Protein AF-A0A920QNP3-F1 (afdb_monomer)

Radius of gyration: 15.34 Å; Cα contacts (8 Å, |Δi|>4): 55; chains: 1; bounding box: 30×20×41 Å

Solvent-accessible surface area (backbone atoms only — not comparable to full-atom values): 3810 Å² total; per-residue (Å²): 133,78,68,81,88,68,53,39,27,85,78,83,50,87,57,81,76,63,38,74,78,46,103,61,75,44,68,78,78,52,58,78,36,71,67,35,51,48,52,18,50,48,55,27,50,58,50,57,74,76,50,68,42,61,82,64,29,52,84,129

Foldseek 3Di:
DDDVPVFFAADFFFDADQLPPDPHRDDRVCSPPPVRVVVRVVVRVVVVVVDGRNVVTYDD

Sequence (60 aa):
MFLRGSGEGWITAEYSMLPGSTNTRTNRNNINSGRTKEIQRLIGRSIRSAIDLAQIGEKH

Mean predicted aligned error: 7.59 Å

Structure (mmCIF, N/CA/C/O backbone):
data_AF-A0A920QNP3-F1
#
_entry.id   AF-A0A920QNP3-F1
#
loop_
_atom_site.group_PDB
_atom_site.id
_atom_site.type_symbol
_atom_site.label_atom_id
_atom_site.label_alt_id
_atom_site.label_comp_id
_atom_site.label_asym_id
_atom_site.label_entity_id
_atom_site.label_seq_id
_atom_site.pdbx_PDB_ins_code
_atom_site.Cartn_x
_atom_site.Cartn_y
_atom_site.Cartn_z
_atom_site.occupancy
_atom_site.B_iso_or_equiv
_atom_site.auth_seq_id
_atom_site.auth_comp_id
_atom_site.auth_asym_id
_atom_site.auth_atom_id
_atom_site.pdbx_PDB_model_num
ATOM 1 N N . MET A 1 1 ? 1.811 11.809 10.880 1.00 41.16 1 MET A N 1
ATOM 2 C CA . MET A 1 1 ? 1.652 10.638 9.998 1.00 41.16 1 MET A CA 1
ATOM 3 C C . MET A 1 1 ? 0.584 9.755 10.622 1.00 41.16 1 MET A C 1
ATOM 5 O O . MET A 1 1 ? 0.709 9.484 11.802 1.00 41.16 1 MET A O 1
ATOM 9 N N . PHE A 1 2 ? -0.456 9.456 9.835 1.00 59.22 2 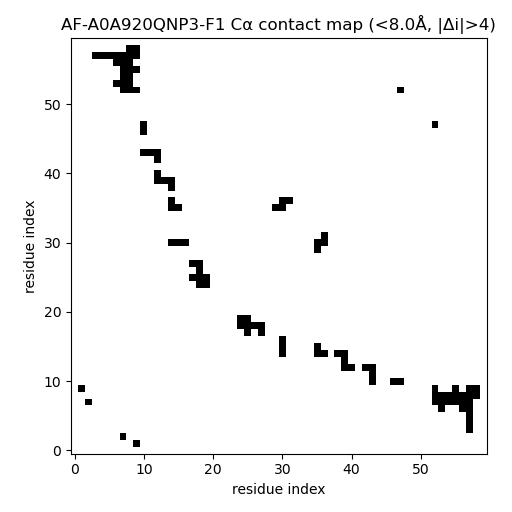PHE A N 1
ATOM 10 C CA . PHE A 1 2 ? -1.533 8.462 9.989 1.00 59.22 2 PHE A CA 1
ATOM 11 C C . PHE A 1 2 ? -2.248 8.293 11.342 1.00 59.22 2 PHE A C 1
ATOM 13 O O . PHE A 1 2 ? -1.647 7.828 12.296 1.00 59.22 2 PHE A O 1
ATOM 20 N N . LEU A 1 3 ? -3.547 8.652 11.344 1.00 61.50 3 LEU A N 1
ATOM 21 C CA . LEU A 1 3 ? -4.664 8.152 12.178 1.00 61.50 3 LEU A CA 1
ATOM 22 C C . LEU A 1 3 ? -4.386 7.838 13.664 1.00 61.50 3 LEU A C 1
ATOM 24 O O . LEU A 1 3 ? -5.059 7.002 14.262 1.00 61.50 3 LEU A O 1
ATOM 28 N N . ARG A 1 4 ? -3.433 8.551 14.269 1.00 56.56 4 ARG A N 1
ATOM 29 C CA . ARG A 1 4 ? -3.016 8.352 15.655 1.00 56.56 4 ARG A CA 1
ATOM 30 C C . ARG A 1 4 ? -4.171 8.676 16.604 1.00 56.56 4 ARG A C 1
ATOM 32 O O . ARG A 1 4 ? -4.610 9.826 16.638 1.00 56.56 4 ARG A O 1
ATOM 39 N N . GLY A 1 5 ? -4.647 7.683 17.349 1.00 66.44 5 GLY A N 1
ATOM 40 C CA . GLY A 1 5 ? -5.783 7.808 18.267 1.00 66.44 5 GLY A CA 1
ATOM 41 C C . GLY A 1 5 ? -7.162 7.578 17.642 1.00 66.44 5 GLY A C 1
ATOM 42 O O . GLY A 1 5 ? -8.163 7.856 18.298 1.00 66.44 5 GLY A O 1
ATOM 43 N N . SER A 1 6 ? -7.239 7.092 16.397 1.00 70.69 6 SER A N 1
ATOM 44 C CA . SER A 1 6 ? -8.516 6.665 15.797 1.00 70.69 6 SER A CA 1
ATOM 45 C C . SER A 1 6 ? -8.914 5.239 16.187 1.00 70.69 6 SER A C 1
ATOM 47 O O . SER A 1 6 ? -10.069 4.867 16.006 1.00 70.69 6 SER A O 1
ATOM 49 N N . GLY A 1 7 ? -7.976 4.435 16.704 1.00 72.56 7 GLY A N 1
ATOM 50 C CA . GLY A 1 7 ? -8.201 3.016 16.977 1.00 72.56 7 GLY A CA 1
ATOM 51 C C . GLY A 1 7 ? -8.259 2.133 15.723 1.00 72.56 7 GLY A C 1
ATOM 52 O O . GLY A 1 7 ? -8.283 0.912 15.855 1.00 72.56 7 GLY A O 1
ATOM 53 N N . GLU A 1 8 ? -8.232 2.712 14.518 1.00 77.75 8 GLU A N 1
ATOM 54 C CA . GLU A 1 8 ? -8.245 1.973 13.256 1.00 77.75 8 GLU A CA 1
ATOM 55 C C . GLU A 1 8 ? -6.831 1.587 12.801 1.00 77.75 8 GLU A C 1
ATOM 57 O O . GLU A 1 8 ? -5.863 2.347 12.918 1.00 77.75 8 GLU A O 1
ATOM 62 N N . GLY A 1 9 ? -6.714 0.390 12.229 1.00 83.56 9 GLY A N 1
ATOM 63 C CA . GLY A 1 9 ? -5.487 -0.089 11.612 1.00 83.56 9 GLY A CA 1
ATOM 64 C C . GLY A 1 9 ? -5.216 0.548 10.255 1.00 83.56 9 GLY A C 1
ATOM 65 O O . GLY A 1 9 ? -6.088 1.109 9.595 1.00 83.56 9 GLY A O 1
ATOM 66 N N . TRP A 1 10 ? -3.970 0.435 9.795 1.00 87.44 10 TRP A N 1
ATOM 67 C CA . TRP A 1 10 ? -3.568 0.969 8.498 1.00 87.44 10 TRP A CA 1
ATOM 68 C C . TRP A 1 10 ? -2.776 -0.046 7.683 1.00 87.44 10 TRP A C 1
ATOM 70 O O . TRP A 1 10 ? -1.864 -0.700 8.190 1.00 87.44 10 TRP A O 1
ATOM 80 N N . ILE A 1 11 ? -3.089 -0.129 6.387 1.00 86.19 11 ILE A N 1
ATOM 81 C CA . ILE A 1 11 ? -2.364 -0.972 5.433 1.00 86.19 11 ILE A CA 1
ATOM 82 C C . ILE A 1 11 ? -1.589 -0.116 4.439 1.00 86.19 11 ILE A C 1
ATOM 84 O O . ILE A 1 11 ? -2.151 0.738 3.742 1.00 86.19 11 ILE A O 1
ATOM 88 N N . THR A 1 12 ? -0.296 -0.407 4.327 1.00 89.31 12 THR A N 1
ATOM 89 C CA . THR A 1 12 ? 0.589 0.052 3.255 1.00 89.31 12 THR A CA 1
ATOM 90 C C . THR A 1 12 ? 0.845 -1.085 2.265 1.00 89.31 12 THR A C 1
ATOM 92 O O . THR A 1 12 ? 0.737 -2.259 2.607 1.00 89.31 12 THR A O 1
ATOM 95 N N . ALA A 1 13 ? 1.150 -0.737 1.016 1.00 87.88 13 ALA A N 1
ATOM 96 C CA . ALA A 1 13 ? 1.480 -1.706 -0.021 1.00 87.88 13 ALA A CA 1
ATOM 97 C C . ALA A 1 13 ? 2.684 -1.212 -0.819 1.00 87.88 13 ALA A C 1
ATOM 99 O O . ALA A 1 13 ? 2.738 -0.045 -1.214 1.00 87.88 13 ALA A O 1
ATOM 100 N N . GLU A 1 14 ? 3.619 -2.118 -1.083 1.00 88.12 14 GLU A N 1
ATOM 101 C CA . GLU A 1 14 ? 4.788 -1.871 -1.914 1.00 88.12 14 GLU A CA 1
ATOM 102 C C . GLU A 1 14 ? 4.771 -2.802 -3.125 1.00 88.12 14 GLU A C 1
ATOM 104 O O . GLU A 1 14 ? 4.396 -3.968 -3.047 1.00 88.12 14 GLU A O 1
ATOM 109 N N . TYR A 1 15 ? 5.177 -2.257 -4.266 1.00 86.81 15 TYR A N 1
ATOM 110 C CA . TYR A 1 15 ? 5.277 -2.958 -5.537 1.00 86.81 15 TYR A CA 1
ATOM 111 C C . TYR A 1 15 ? 6.658 -2.697 -6.121 1.00 86.81 15 TYR A C 1
ATOM 113 O O . TYR A 1 15 ? 7.122 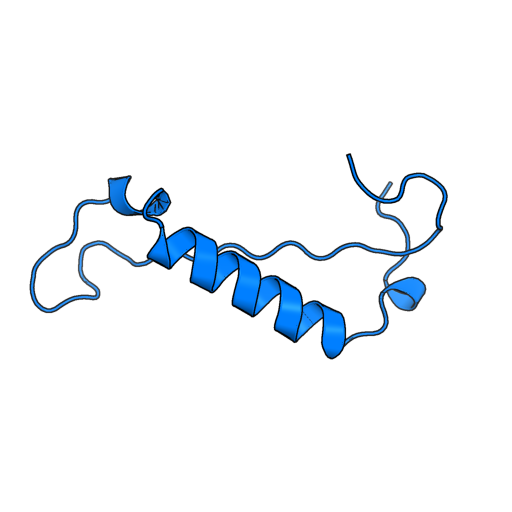-1.553 -6.141 1.00 86.81 15 TYR A O 1
ATOM 121 N N . SER A 1 16 ? 7.296 -3.759 -6.603 1.00 84.69 16 SER A N 1
ATOM 122 C CA . SER A 1 16 ? 8.580 -3.714 -7.292 1.00 84.69 16 SER A CA 1
ATOM 123 C C . SER A 1 16 ? 8.640 -4.816 -8.350 1.00 84.69 16 SER A C 1
ATOM 125 O O . SER A 1 16 ? 7.973 -5.842 -8.233 1.00 84.69 16 SER A O 1
ATOM 127 N N . MET A 1 17 ? 9.425 -4.589 -9.404 1.00 83.75 17 MET A N 1
ATOM 128 C CA . MET A 1 17 ? 9.689 -5.579 -10.449 1.00 83.75 17 MET A CA 1
ATOM 129 C C . MET A 1 17 ? 11.160 -5.964 -10.413 1.00 83.75 17 MET A C 1
ATOM 131 O O . MET A 1 17 ? 12.034 -5.097 -10.305 1.00 83.75 17 MET A O 1
ATOM 135 N N . LEU A 1 18 ? 11.440 -7.261 -10.523 1.00 84.06 18 LEU A N 1
ATOM 136 C CA . LEU A 1 18 ? 12.809 -7.737 -10.665 1.00 84.06 18 LEU A CA 1
ATOM 137 C C . LEU A 1 18 ? 13.388 -7.221 -11.994 1.00 84.06 18 LEU A C 1
ATOM 139 O O . LEU A 1 18 ? 12.696 -7.260 -13.008 1.00 84.06 18 LEU A O 1
ATOM 143 N N . PRO A 1 19 ? 14.666 -6.805 -12.046 1.00 77.00 19 PRO A N 1
ATOM 144 C CA . PRO A 1 19 ? 15.311 -6.350 -13.280 1.00 77.00 19 PRO A CA 1
ATOM 145 C C . PRO A 1 19 ? 15.158 -7.285 -14.489 1.00 77.00 19 PRO A C 1
ATOM 147 O O . PRO A 1 19 ? 15.236 -6.816 -15.617 1.00 77.00 19 PRO A O 1
ATOM 150 N N . GLY A 1 20 ? 14.968 -8.590 -14.265 1.00 77.44 20 GLY A N 1
ATOM 151 C CA . GLY A 1 20 ? 14.798 -9.605 -15.309 1.00 77.44 20 GLY A CA 1
ATOM 152 C C . GLY A 1 20 ? 13.353 -10.017 -15.609 1.00 77.44 20 GLY A C 1
ATOM 153 O O . GLY A 1 20 ? 13.165 -10.975 -16.343 1.00 77.44 20 GLY A O 1
ATOM 154 N N . SER A 1 21 ? 12.334 -9.361 -15.044 1.00 78.12 21 SER A N 1
ATOM 155 C CA . SER A 1 21 ? 10.925 -9.726 -15.282 1.00 78.12 21 SER A CA 1
ATOM 156 C C . SER A 1 21 ? 10.345 -9.149 -16.581 1.00 78.12 21 SER A C 1
ATOM 158 O O . SER A 1 21 ? 9.161 -9.319 -16.858 1.00 78.12 21 SER A O 1
ATOM 160 N N . THR A 1 22 ? 11.143 -8.416 -17.353 1.00 77.19 22 THR A N 1
ATOM 161 C CA . THR A 1 22 ? 10.769 -7.785 -18.623 1.00 77.19 22 THR A CA 1
ATOM 162 C C . THR A 1 22 ? 11.672 -8.297 -19.742 1.00 77.19 22 THR A C 1
ATOM 164 O O . THR A 1 22 ? 12.813 -8.685 -19.502 1.00 77.19 22 THR A O 1
ATOM 167 N N . ASN A 1 23 ? 11.169 -8.265 -20.982 1.00 76.62 23 ASN A N 1
ATOM 168 C CA . ASN A 1 23 ? 11.899 -8.742 -22.167 1.00 76.62 23 ASN A CA 1
ATOM 169 C C . ASN A 1 23 ? 13.236 -7.995 -22.392 1.00 76.62 23 ASN A C 1
ATOM 171 O O . ASN A 1 23 ? 14.157 -8.513 -23.012 1.00 76.62 23 ASN A O 1
ATOM 175 N N . THR A 1 24 ? 13.355 -6.781 -21.844 1.00 77.31 24 THR A N 1
ATOM 176 C CA . THR A 1 24 ? 14.586 -5.984 -21.777 1.00 77.31 24 THR A CA 1
ATOM 177 C C . THR A 1 24 ? 14.918 -5.675 -20.321 1.00 77.31 24 THR A C 1
ATOM 179 O O . THR A 1 24 ? 14.104 -5.055 -19.630 1.00 77.31 24 THR A O 1
ATOM 182 N N . ARG A 1 25 ? 16.118 -6.051 -19.857 1.00 74.56 25 ARG A N 1
ATOM 183 C CA . ARG A 1 25 ? 16.522 -5.882 -18.452 1.00 74.56 25 ARG A CA 1
ATOM 184 C C . ARG A 1 25 ? 16.315 -4.439 -17.985 1.00 74.56 25 ARG A C 1
ATOM 186 O O . ARG A 1 25 ? 16.866 -3.500 -18.549 1.00 74.56 25 ARG A O 1
ATOM 193 N N . THR A 1 26 ? 15.528 -4.270 -16.932 1.00 70.94 26 THR A N 1
ATOM 194 C CA . THR A 1 26 ? 15.158 -2.957 -16.392 1.00 70.94 26 THR A CA 1
ATOM 195 C C . THR A 1 26 ? 16.081 -2.575 -15.233 1.00 70.94 26 THR A C 1
ATOM 197 O O . THR A 1 26 ? 16.426 -3.415 -14.405 1.00 70.94 26 THR A O 1
ATOM 200 N N . ASN A 1 27 ? 16.508 -1.311 -15.152 1.00 71.69 27 ASN A N 1
ATOM 201 C CA . ASN A 1 27 ? 17.383 -0.850 -14.072 1.00 71.69 27 ASN A CA 1
ATOM 202 C C . ASN A 1 27 ? 16.655 -0.905 -12.710 1.00 71.69 27 ASN A C 1
ATOM 204 O O . ASN A 1 27 ? 15.498 -0.495 -12.595 1.00 71.69 27 ASN A O 1
ATOM 208 N N . ARG A 1 28 ? 17.345 -1.385 -11.667 1.00 70.56 28 ARG A N 1
ATOM 209 C CA . ARG A 1 28 ? 16.816 -1.567 -10.303 1.00 70.56 28 ARG A CA 1
ATOM 210 C C . ARG A 1 28 ? 16.311 -0.256 -9.675 1.00 70.56 28 ARG A C 1
ATOM 212 O O . ARG A 1 28 ? 15.430 -0.296 -8.823 1.00 70.56 28 ARG A O 1
ATOM 219 N N . ASN A 1 29 ? 16.792 0.897 -10.145 1.00 64.19 29 ASN A N 1
ATOM 220 C CA . ASN A 1 29 ? 16.371 2.220 -9.665 1.00 64.19 29 ASN A CA 1
ATOM 221 C C . ASN A 1 29 ? 14.976 2.669 -10.155 1.00 64.19 29 ASN A C 1
ATOM 223 O O . ASN A 1 29 ? 14.475 3.700 -9.706 1.00 64.19 29 ASN A O 1
ATOM 227 N N . ASN A 1 30 ? 14.294 1.893 -11.009 1.00 65.12 30 ASN A N 1
ATOM 228 C CA . ASN A 1 30 ? 12.938 2.216 -11.485 1.00 65.12 30 ASN A CA 1
ATOM 229 C C . ASN A 1 30 ? 11.829 2.046 -10.426 1.00 65.12 30 ASN A C 1
ATOM 231 O O . ASN A 1 30 ? 10.656 2.312 -10.706 1.00 65.12 30 ASN A O 1
ATOM 235 N N . ILE A 1 31 ? 12.184 1.671 -9.192 1.00 64.19 31 ILE A N 1
ATOM 236 C CA . ILE A 1 31 ? 11.278 1.662 -8.030 1.00 64.19 31 ILE A CA 1
ATOM 237 C C . ILE A 1 31 ? 10.623 3.040 -7.825 1.00 64.19 31 ILE A C 1
ATOM 239 O O . ILE A 1 31 ? 9.459 3.123 -7.448 1.00 64.19 31 ILE A O 1
ATOM 243 N N . ASN A 1 32 ? 11.317 4.125 -8.174 1.00 67.44 32 ASN A N 1
ATOM 244 C CA . ASN A 1 32 ? 10.800 5.487 -8.022 1.00 67.44 32 ASN A CA 1
ATOM 245 C C . ASN A 1 32 ? 9.996 6.011 -9.223 1.00 67.44 32 ASN A C 1
ATOM 247 O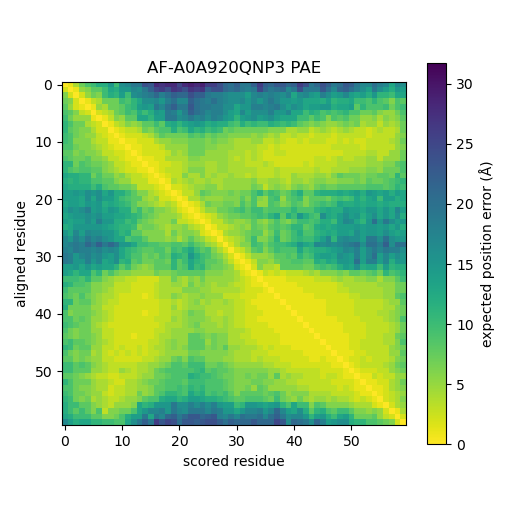 O . ASN A 1 32 ? 9.583 7.174 -9.203 1.00 67.44 32 ASN A O 1
ATOM 251 N N . SER A 1 33 ? 9.757 5.186 -10.250 1.00 78.31 33 SER A N 1
ATOM 252 C CA . SER A 1 33 ? 8.981 5.595 -11.427 1.00 78.31 33 SER A CA 1
ATOM 253 C C . SER A 1 33 ? 7.523 5.927 -11.068 1.00 78.31 33 SER A C 1
ATOM 255 O O . SER A 1 33 ? 6.954 5.357 -10.131 1.00 78.31 33 SER A O 1
ATOM 257 N N . GLY A 1 34 ? 6.899 6.841 -11.824 1.00 84.38 34 GLY A N 1
ATOM 258 C CA . GLY A 1 34 ? 5.494 7.229 -11.627 1.00 84.38 34 GLY A CA 1
ATOM 259 C C . GLY A 1 34 ? 4.545 6.027 -11.641 1.00 84.38 34 GLY A C 1
ATOM 260 O O . GLY A 1 34 ? 3.762 5.858 -10.709 1.00 84.38 34 GLY A O 1
ATOM 261 N N . ARG A 1 35 ? 4.731 5.117 -12.608 1.00 84.31 35 ARG A N 1
ATOM 262 C CA . ARG A 1 35 ? 3.980 3.857 -12.726 1.00 84.31 35 ARG A CA 1
ATOM 263 C C . ARG A 1 35 ? 4.098 2.980 -11.479 1.00 84.31 35 ARG A C 1
ATOM 265 O O . ARG A 1 35 ? 3.094 2.453 -11.012 1.00 84.31 35 ARG A O 1
ATOM 272 N N . THR A 1 36 ? 5.300 2.816 -10.920 1.00 86.69 36 THR A N 1
ATOM 273 C CA . THR A 1 36 ? 5.488 2.021 -9.694 1.00 86.69 36 THR A CA 1
ATOM 274 C C . THR A 1 36 ? 4.681 2.612 -8.542 1.00 86.69 36 THR A C 1
ATOM 276 O O . THR A 1 36 ? 3.951 1.889 -7.868 1.00 86.69 36 THR A O 1
ATOM 279 N N . LYS A 1 37 ? 4.741 3.936 -8.356 1.00 88.75 37 LYS A N 1
ATOM 280 C CA . LYS A 1 37 ? 3.990 4.629 -7.299 1.00 88.75 37 LYS A CA 1
ATOM 281 C C . LYS A 1 37 ? 2.476 4.559 -7.517 1.00 88.75 37 LYS A C 1
ATOM 283 O O . LYS A 1 37 ? 1.723 4.487 -6.551 1.00 88.75 37 LYS A O 1
ATOM 288 N N . GLU A 1 38 ? 2.010 4.596 -8.762 1.00 90.88 38 GLU A N 1
ATOM 289 C CA . GLU A 1 38 ? 0.593 4.412 -9.094 1.00 90.88 38 GLU A CA 1
ATOM 290 C C . GLU A 1 38 ? 0.109 3.002 -8.762 1.00 90.88 38 GLU A C 1
ATOM 292 O O . GLU A 1 38 ? -0.904 2.868 -8.080 1.00 90.88 38 GLU A O 1
ATOM 297 N N . ILE A 1 39 ? 0.862 1.964 -9.141 1.00 91.50 39 ILE A N 1
ATOM 298 C CA . ILE A 1 39 ? 0.529 0.570 -8.812 1.00 91.50 39 ILE A CA 1
ATOM 299 C C . ILE A 1 39 ? 0.521 0.363 -7.291 1.00 91.50 39 ILE A C 1
ATOM 301 O O . IL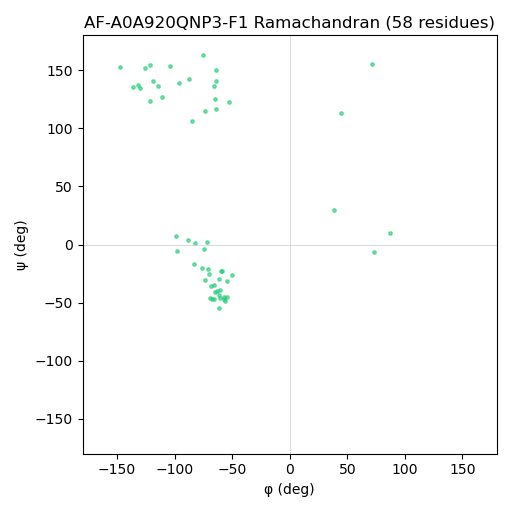E A 1 39 ? -0.421 -0.220 -6.761 1.00 91.50 39 ILE A O 1
ATOM 305 N N . GLN A 1 40 ? 1.508 0.902 -6.568 1.00 92.31 40 GLN A N 1
ATOM 306 C CA . GLN A 1 40 ? 1.539 0.867 -5.098 1.00 92.31 40 GLN A CA 1
ATOM 307 C C . GLN A 1 40 ? 0.286 1.498 -4.481 1.00 92.31 40 GLN A C 1
ATOM 309 O O . GLN A 1 40 ? -0.350 0.915 -3.598 1.00 92.31 40 GLN A O 1
ATOM 314 N N . ARG A 1 41 ? -0.111 2.682 -4.969 1.00 92.44 41 ARG A N 1
ATOM 315 C CA . ARG A 1 41 ? -1.326 3.362 -4.501 1.00 92.44 41 ARG A CA 1
ATOM 316 C C . ARG A 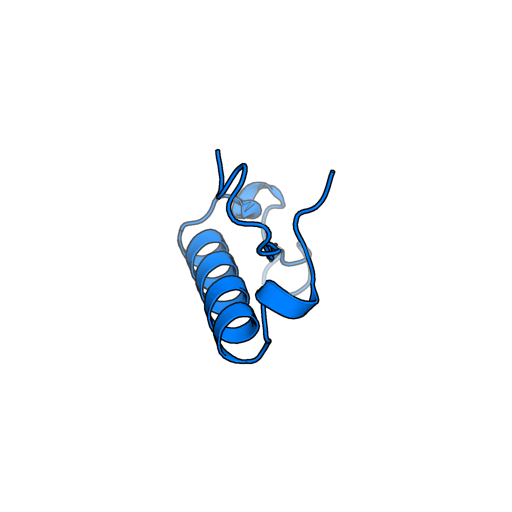1 41 ? -2.584 2.576 -4.842 1.00 92.44 41 ARG A C 1
ATOM 318 O O . ARG A 1 41 ? -3.472 2.517 -3.994 1.00 92.44 41 ARG A O 1
ATOM 325 N N . LEU A 1 42 ? -2.658 1.991 -6.036 1.00 94.12 42 LEU A N 1
ATOM 326 C CA . LEU A 1 42 ? -3.786 1.176 -6.476 1.00 94.12 42 LEU A CA 1
ATOM 327 C C . LEU A 1 42 ? -3.949 -0.049 -5.576 1.00 94.12 42 LEU A C 1
ATOM 329 O O . LEU A 1 42 ? -5.004 -0.201 -4.974 1.00 94.12 42 LEU A O 1
ATOM 333 N N . ILE A 1 43 ? -2.895 -0.852 -5.402 1.00 93.25 43 ILE A N 1
ATOM 334 C CA . ILE A 1 43 ? -2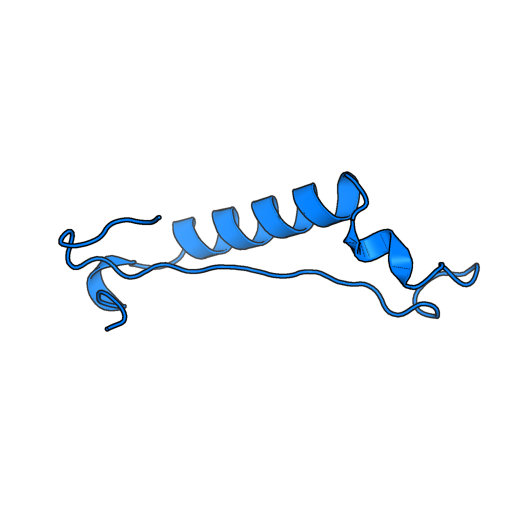.920 -2.047 -4.543 1.00 93.25 43 ILE A CA 1
ATOM 335 C C . ILE A 1 43 ? -3.337 -1.669 -3.120 1.00 93.25 43 ILE A C 1
ATOM 337 O O . ILE A 1 43 ? -4.256 -2.266 -2.563 1.00 93.25 43 ILE A O 1
ATOM 341 N N . GLY A 1 44 ? -2.724 -0.627 -2.550 1.00 93.00 44 GLY A N 1
ATOM 342 C CA . GLY A 1 44 ? -3.075 -0.169 -1.209 1.00 93.00 44 GLY A CA 1
ATOM 343 C C . GLY A 1 44 ? -4.535 0.281 -1.090 1.00 93.00 44 GLY A C 1
ATOM 344 O O . GLY A 1 44 ? -5.170 0.009 -0.076 1.00 93.00 44 GLY A O 1
ATOM 345 N N . ARG A 1 45 ? -5.088 0.967 -2.101 1.00 93.31 45 ARG A N 1
ATOM 346 C CA . ARG A 1 45 ? -6.498 1.401 -2.103 1.00 93.31 45 ARG A CA 1
ATOM 347 C C . ARG A 1 45 ? -7.454 0.218 -2.239 1.00 93.31 45 ARG A C 1
ATOM 349 O O . ARG A 1 45 ? -8.390 0.146 -1.454 1.00 93.31 45 ARG A O 1
ATOM 356 N N . SER A 1 46 ? -7.188 -0.700 -3.166 1.00 93.38 46 SER A N 1
ATOM 357 C CA . SER A 1 46 ? -8.037 -1.873 -3.402 1.00 93.38 46 SER A CA 1
ATOM 358 C C . SER A 1 46 ? -8.096 -2.799 -2.190 1.00 93.38 46 SER A C 1
ATOM 360 O O . SER A 1 46 ? -9.161 -3.304 -1.850 1.00 93.38 46 SER A O 1
ATOM 362 N N . ILE A 1 47 ? -6.967 -2.998 -1.503 1.00 91.75 47 ILE A N 1
ATOM 363 C CA . ILE A 1 47 ? -6.938 -3.814 -0.286 1.00 91.75 47 ILE A CA 1
ATOM 364 C C . ILE A 1 47 ? -7.711 -3.119 0.837 1.00 91.75 47 ILE A C 1
ATOM 366 O O . ILE A 1 47 ? -8.567 -3.748 1.446 1.00 91.75 47 ILE A O 1
ATOM 370 N N . ARG A 1 48 ? -7.483 -1.816 1.070 1.00 90.25 48 ARG A N 1
ATOM 371 C CA . ARG A 1 48 ? -8.198 -1.065 2.118 1.00 90.25 48 ARG A CA 1
ATOM 372 C C . ARG A 1 48 ? -9.712 -1.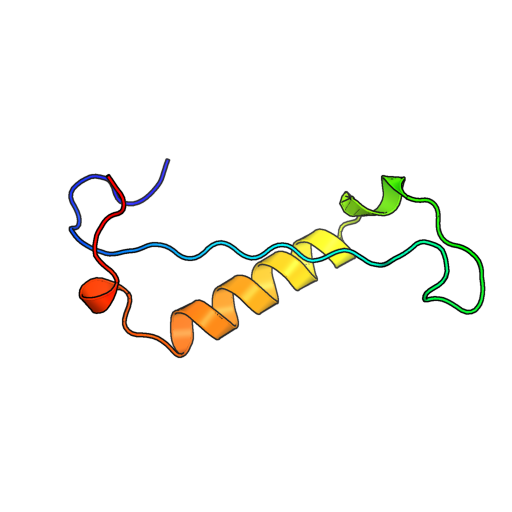016 1.909 1.00 90.25 48 ARG A C 1
ATOM 374 O O . ARG A 1 48 ? -10.429 -0.943 2.892 1.00 90.25 48 ARG A O 1
ATOM 381 N N . SER A 1 49 ? -10.202 -1.066 0.669 1.00 91.19 49 SER A N 1
ATOM 382 C CA . SER A 1 49 ? -11.648 -1.130 0.411 1.00 91.19 49 SER A CA 1
ATOM 383 C C . SER A 1 49 ? -12.268 -2.502 0.671 1.00 91.19 49 SER A C 1
ATOM 385 O O . SER A 1 49 ? -13.482 -2.593 0.799 1.00 91.19 49 SER A O 1
ATOM 387 N N . ALA A 1 50 ? -11.464 -3.567 0.694 1.00 92.44 50 ALA A N 1
ATOM 388 C CA . ALA A 1 50 ? -11.948 -4.940 0.829 1.00 92.44 50 ALA A CA 1
ATOM 389 C C . ALA A 1 50 ? -11.871 -5.478 2.269 1.00 92.44 50 ALA A C 1
ATOM 391 O O . ALA A 1 50 ? -12.314 -6.595 2.523 1.00 92.44 50 ALA A O 1
ATOM 392 N N . ILE A 1 51 ? -11.288 -4.717 3.195 1.00 88.31 51 ILE A N 1
ATOM 393 C CA . ILE A 1 51 ? -11.024 -5.136 4.574 1.00 88.31 51 ILE A CA 1
ATOM 394 C C . ILE A 1 51 ? -11.620 -4.143 5.563 1.00 88.31 51 ILE A C 1
ATOM 396 O O . ILE A 1 51 ? -11.692 -2.945 5.295 1.00 88.31 51 ILE A O 1
ATOM 400 N N . ASP A 1 52 ? -11.969 -4.643 6.740 1.00 88.00 52 ASP A N 1
ATOM 401 C CA . ASP A 1 52 ? -12.360 -3.811 7.869 1.00 88.00 52 ASP A CA 1
ATOM 402 C C . ASP A 1 52 ? -11.110 -3.350 8.635 1.00 88.00 52 ASP A C 1
ATOM 404 O O . ASP A 1 52 ? -10.449 -4.136 9.317 1.00 88.00 52 ASP A O 1
ATOM 408 N N . LEU A 1 53 ? -10.760 -2.069 8.490 1.00 84.62 53 LEU A N 1
ATOM 409 C CA . LEU A 1 53 ? -9.596 -1.474 9.150 1.00 84.62 53 LEU A CA 1
ATOM 410 C C . LEU A 1 53 ? -9.782 -1.336 10.668 1.00 84.62 53 LEU A C 1
ATOM 412 O O . LEU A 1 53 ? -8.786 -1.364 11.392 1.00 84.62 53 LEU A O 1
ATOM 416 N N . ALA A 1 54 ? -11.018 -1.250 11.167 1.00 83.75 54 ALA A N 1
ATOM 417 C CA . ALA A 1 54 ? -11.283 -1.170 12.601 1.00 83.75 54 ALA A CA 1
ATOM 418 C C . ALA A 1 54 ? -10.936 -2.492 13.305 1.00 83.75 54 ALA A C 1
ATOM 420 O O . ALA A 1 54 ? -10.377 -2.484 14.399 1.00 83.75 54 ALA A O 1
ATOM 421 N N . GLN A 1 55 ? -11.171 -3.630 12.642 1.00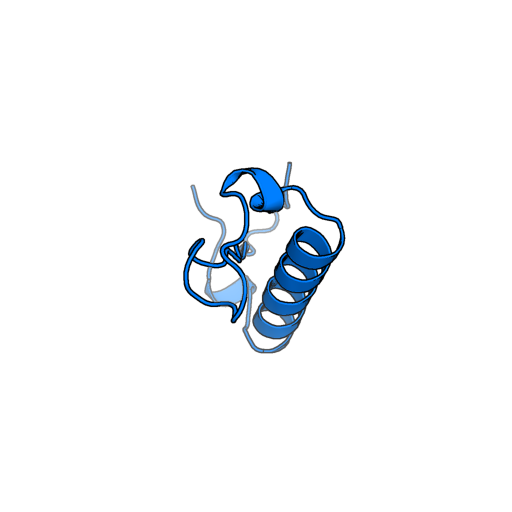 85.69 55 GLN A N 1
ATOM 422 C CA . GLN A 1 55 ? -10.805 -4.953 13.168 1.00 85.69 55 GLN A CA 1
ATOM 423 C C . GLN A 1 55 ? -9.295 -5.218 13.190 1.00 85.69 55 GLN A C 1
ATOM 425 O O . GLN A 1 55 ? -8.835 -6.072 13.944 1.00 85.69 55 GLN A O 1
ATOM 430 N N . ILE A 1 56 ? -8.512 -4.498 12.383 1.00 83.00 56 ILE A N 1
ATOM 431 C CA . ILE A 1 56 ? -7.047 -4.618 12.383 1.00 83.00 56 ILE A CA 1
ATOM 432 C C . ILE A 1 56 ? -6.442 -3.950 13.623 1.00 83.00 56 ILE A C 1
ATOM 434 O O . ILE A 1 56 ? -5.411 -4.411 14.116 1.00 83.00 56 ILE A O 1
ATOM 438 N N . GLY A 1 57 ? -7.094 -2.904 14.136 1.00 77.62 57 GLY A N 1
ATOM 439 C CA . GLY A 1 57 ? -6.630 -2.131 15.282 1.00 77.62 57 GLY A CA 1
ATOM 440 C C . GLY A 1 57 ? -5.413 -1.253 14.979 1.00 77.62 57 GLY A C 1
ATOM 441 O O . GLY A 1 57 ? -4.622 -1.506 14.065 1.00 77.62 57 GLY A O 1
ATOM 442 N N . GLU A 1 58 ? -5.256 -0.189 15.760 1.00 78.94 58 GLU A N 1
ATOM 443 C CA . GLU A 1 58 ? -4.102 0.704 15.664 1.00 78.94 58 GLU A CA 1
ATOM 444 C C . GLU A 1 58 ? -2.811 -0.049 16.045 1.00 78.94 58 GLU A C 1
ATOM 446 O O . GLU A 1 58 ? -2.708 -0.650 17.117 1.00 78.94 58 GLU A O 1
ATOM 451 N N . LYS A 1 59 ? -1.807 -0.041 15.156 1.00 65.75 59 LYS A N 1
ATOM 452 C CA . LYS A 1 59 ? -0.489 -0.623 15.456 1.00 65.75 59 LYS A CA 1
ATOM 453 C C . LYS A 1 59 ? 0.267 0.298 16.419 1.00 65.75 59 LYS A C 1
ATOM 455 O O . LYS A 1 59 ? 0.622 1.411 16.031 1.00 65.75 59 LYS A O 1
ATOM 460 N N . HIS A 1 60 ? 0.514 -0.195 17.633 1.00 55.53 60 HIS A N 1
ATOM 461 C CA . HIS A 1 60 ? 1.398 0.413 18.633 1.00 55.53 60 HIS A CA 1
ATOM 462 C C . HIS A 1 60 ? 2.883 0.197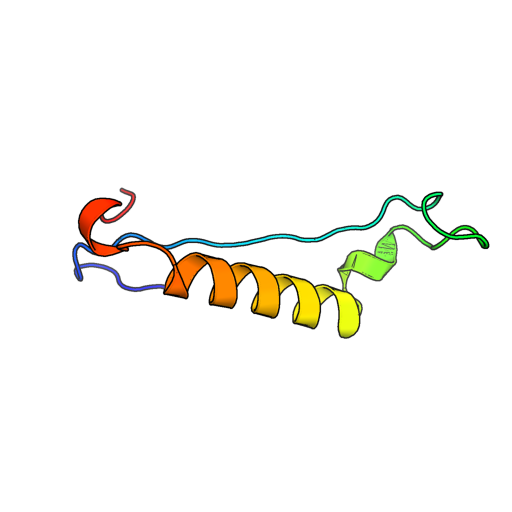 18.325 1.00 55.53 60 HIS A C 1
ATOM 464 O O . HIS A 1 60 ? 3.228 -0.872 17.767 1.00 55.53 60 HIS A O 1
#

Secondary structure (DSSP, 8-state):
---TTS------------TTSSSSPPPGGGGGSHHHHHHHHHHHHHHHHHS-HHHH----

Nearest PDB structures (foldseek):
  3dd6-assembly1_A  TM=9.507E-01  e=3.248E-04  unclassified
  3l7z-assembly1_B  TM=6.735E-01  e=1.611E-01  Saccharolobus solfataricus
  6fsz-assembly1_BB  TM=8.117E-01  e=1.081E+00  Saccharomyces cerevisiae S288C

pLDDT: mean 79.89, std 11.5, range [41.16, 94.12]